Protein AF-A0A075IMW1-F1 (afdb_monomer)

Radius of gyration: 12.93 Å; Cα contacts (8 Å, |Δi|>4): 68; chains: 1; bounding box: 28×30×29 Å

Nearest PDB structures (foldseek):
  2nvk-assembly1_X  TM=1.000E+00  e=1.229E-06  Drosophila melanogaster
  7p0x-assembly2_C  TM=9.909E-01  e=1.148E-06  Brugia malayi
  8a1r-assembly1_A  TM=9.859E-01  e=1.001E-06  Schistosoma mansoni
  2j3n-assembly1_B  TM=1.003E+00  e=2.122E-06  Homo sapiens
  5w1l-assembly2_B  TM=1.002E+00  e=7.764E-06  Echinococcus granulosus

Organism: Anopheles stephensi (NCBI:txid30069)

Solvent-accessible surface area (backbone atoms only — not comparable to full-atom values): 4522 Å² total; per-residue (Å²): 124,71,99,51,93,58,35,84,79,76,53,82,55,84,82,44,67,86,69,53,93,60,84,78,57,76,40,78,38,86,39,36,42,67,71,40,49,54,52,46,50,54,43,41,73,74,69,37,54,66,47,76,46,66,92,83,63,53,35,80,92,54,64,60,72,63,44,66,73,104

Secondary structure (DSSP, 8-state):
--SSTTHHHH---TTTTTT-SS---SEEEE--SHHHHHHHHHHHHTT--EEEE-SS-SSTTS-HHHHHH-

Sequence (70 aa):
YPDIPGAAEYCITSDDIFSLPNAPGRTLLVGAGYIGLECAGFLKGLGYDVTVMVRSILLRGFDQQMATLV

Structure (mmCIF, N/CA/C/O backbone):
data_AF-A0A075IMW1-F1
#
_entry.id   AF-A0A075IMW1-F1
#
loop_
_atom_site.group_PDB
_atom_site.id
_atom_site.type_symbol
_atom_site.label_atom_id
_atom_site.label_alt_id
_atom_site.label_comp_id
_atom_site.label_asym_id
_atom_site.label_entity_id
_atom_site.label_seq_id
_atom_site.pdbx_PDB_ins_code
_atom_site.Cartn_x
_atom_site.Cartn_y
_atom_site.Cartn_z
_atom_site.occupancy
_atom_site.B_iso_or_equiv
_atom_site.auth_seq_id
_atom_site.auth_comp_id
_atom_site.auth_asym_id
_atom_site.auth_atom_id
_atom_site.pdbx_PDB_model_num
ATOM 1 N N . TYR A 1 1 ? 9.191 -6.487 6.509 1.00 85.88 1 TYR A N 1
ATOM 2 C CA . TYR A 1 1 ? 8.272 -7.497 5.949 1.00 85.88 1 TYR A CA 1
ATOM 3 C C . TYR A 1 1 ? 7.418 -8.105 7.054 1.00 85.88 1 TYR A C 1
ATOM 5 O O . TYR A 1 1 ? 7.888 -8.124 8.188 1.00 85.88 1 TYR A O 1
ATOM 13 N N . PRO A 1 2 ? 6.174 -8.535 6.775 1.00 89.50 2 PRO A N 1
ATOM 14 C CA . PRO A 1 2 ? 5.393 -9.340 7.716 1.00 89.50 2 PRO A CA 1
ATOM 15 C C . PRO A 1 2 ? 6.077 -10.691 7.975 1.00 89.50 2 PRO A C 1
ATOM 17 O O . PRO A 1 2 ? 6.732 -11.225 7.082 1.00 89.50 2 PRO A O 1
ATOM 20 N N . ASP A 1 3 ? 5.913 -11.234 9.182 1.00 95.06 3 ASP A N 1
ATOM 21 C CA . ASP A 1 3 ? 6.457 -12.540 9.579 1.00 95.06 3 ASP A CA 1
ATOM 22 C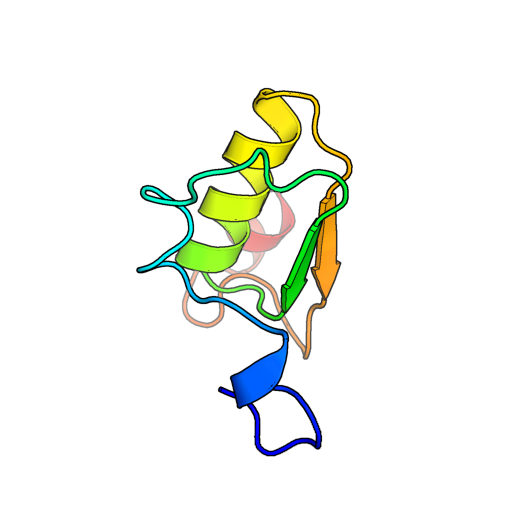 C . ASP A 1 3 ? 5.585 -13.681 9.031 1.00 95.06 3 ASP A C 1
ATOM 24 O O . ASP A 1 3 ? 4.766 -14.273 9.733 1.00 95.06 3 ASP A O 1
ATOM 28 N N . ILE A 1 4 ? 5.682 -13.900 7.720 1.00 95.56 4 ILE A N 1
ATOM 29 C CA . ILE A 1 4 ? 4.984 -14.960 6.990 1.00 95.56 4 ILE A CA 1
ATOM 30 C C . ILE A 1 4 ? 5.935 -15.602 5.969 1.00 95.56 4 ILE A C 1
ATOM 32 O O . ILE A 1 4 ? 6.813 -14.914 5.431 1.00 95.56 4 ILE A O 1
ATOM 36 N N . PRO A 1 5 ? 5.759 -16.898 5.652 1.00 97.00 5 PRO A N 1
ATOM 37 C CA . PRO A 1 5 ? 6.579 -17.574 4.652 1.00 97.00 5 PRO A CA 1
ATOM 38 C C . PRO A 1 5 ? 6.568 -16.844 3.302 1.00 97.00 5 PRO A C 1
ATOM 40 O O . PRO A 1 5 ? 5.511 -16.457 2.806 1.00 97.00 5 PRO A O 1
ATOM 43 N N . GLY A 1 6 ? 7.751 -16.657 2.711 1.00 95.25 6 GLY A N 1
ATOM 44 C CA . GLY A 1 6 ? 7.921 -16.056 1.385 1.00 95.25 6 GLY A CA 1
ATOM 45 C C . GLY A 1 6 ? 7.886 -14.524 1.331 1.00 95.25 6 GLY A C 1
ATOM 46 O O . GLY A 1 6 ? 8.191 -13.964 0.282 1.00 95.25 6 GLY A O 1
ATOM 47 N N . ALA A 1 7 ? 7.584 -13.817 2.429 1.00 94.19 7 ALA A N 1
ATOM 48 C CA . ALA A 1 7 ? 7.496 -12.353 2.394 1.00 94.19 7 ALA A CA 1
ATOM 49 C C . ALA A 1 7 ? 8.818 -11.669 2.011 1.00 94.19 7 ALA A C 1
ATOM 51 O O . ALA A 1 7 ? 8.806 -10.707 1.259 1.00 94.19 7 ALA A O 1
ATOM 52 N N . ALA A 1 8 ? 9.954 -12.155 2.511 1.00 92.44 8 ALA A N 1
ATOM 53 C CA . ALA A 1 8 ? 11.260 -11.579 2.182 1.00 92.44 8 ALA A CA 1
ATOM 54 C C . ALA A 1 8 ? 11.805 -12.033 0.814 1.00 92.44 8 ALA A C 1
ATOM 56 O O . ALA A 1 8 ? 12.724 -11.410 0.297 1.00 92.44 8 ALA A O 1
ATOM 57 N N . GLU A 1 9 ? 11.274 -13.124 0.252 1.00 94.44 9 GLU A N 1
ATOM 58 C CA . GLU A 1 9 ? 11.754 -13.717 -1.004 1.00 94.44 9 GLU A CA 1
ATOM 59 C C . GLU A 1 9 ? 10.969 -13.206 -2.218 1.00 94.44 9 GLU A C 1
ATOM 61 O O . GLU A 1 9 ? 11.550 -12.967 -3.273 1.00 94.44 9 GLU A O 1
ATOM 66 N N . TYR A 1 10 ? 9.653 -13.021 -2.069 1.00 93.88 10 TYR A N 1
ATOM 67 C CA . TYR A 1 10 ? 8.754 -12.701 -3.182 1.00 93.88 10 TYR A CA 1
ATOM 68 C C . TYR A 1 10 ? 8.178 -11.287 -3.141 1.00 93.88 10 TYR A C 1
ATOM 70 O O . TYR A 1 10 ? 7.621 -10.838 -4.143 1.00 93.88 10 TYR A O 1
ATOM 78 N N . CYS A 1 11 ? 8.244 -10.593 -2.003 1.00 94.38 11 CYS A N 1
ATOM 79 C CA . CYS A 1 11 ? 7.726 -9.234 -1.900 1.00 94.38 11 CYS A CA 1
ATOM 80 C C . CYS A 1 11 ? 8.841 -8.201 -2.036 1.00 94.38 11 CYS A C 1
ATOM 82 O O . CYS A 1 11 ? 10.007 -8.461 -1.762 1.00 94.38 11 CYS A O 1
ATOM 84 N N . ILE A 1 12 ? 8.421 -7.001 -2.406 1.00 94.44 12 ILE A N 1
ATOM 85 C CA . ILE A 1 12 ? 9.242 -5.796 -2.464 1.00 94.44 12 ILE A CA 1
ATOM 86 C C . ILE A 1 12 ? 8.670 -4.744 -1.512 1.00 94.44 12 ILE A C 1
ATOM 88 O O . ILE A 1 12 ? 7.527 -4.879 -1.049 1.00 94.44 12 ILE A O 1
ATOM 92 N N . THR A 1 13 ? 9.426 -3.684 -1.233 1.00 95.06 13 THR A N 1
ATOM 93 C CA . THR A 1 13 ? 8.927 -2.522 -0.478 1.00 95.06 13 THR A CA 1
ATOM 94 C C . THR A 1 13 ? 8.822 -1.268 -1.352 1.00 95.06 13 THR A C 1
ATOM 96 O O . THR A 1 13 ? 9.048 -1.291 -2.562 1.00 95.06 13 THR A O 1
ATOM 99 N N . SER A 1 14 ? 8.457 -0.145 -0.729 1.00 93.25 14 SER A N 1
ATOM 100 C CA . SER A 1 14 ? 8.498 1.180 -1.353 1.00 93.25 14 SER A CA 1
ATOM 101 C C . SER A 1 14 ? 9.901 1.614 -1.781 1.00 93.25 14 SER A C 1
ATOM 103 O O . SER A 1 14 ? 10.012 2.505 -2.615 1.00 93.25 14 SER A O 1
ATOM 105 N N . ASP A 1 15 ? 10.956 1.014 -1.231 1.00 93.06 15 ASP A N 1
ATOM 106 C CA . ASP A 1 15 ? 12.330 1.354 -1.613 1.00 93.06 15 ASP A CA 1
ATOM 107 C C . ASP A 1 15 ? 12.647 0.811 -3.017 1.00 93.06 15 ASP A C 1
ATOM 109 O O . ASP A 1 15 ? 13.316 1.465 -3.818 1.00 93.06 15 ASP A O 1
ATOM 113 N N . ASP A 1 16 ? 12.092 -0.354 -3.354 1.00 93.69 16 ASP A N 1
ATOM 114 C CA . ASP A 1 16 ? 12.366 -1.042 -4.615 1.00 93.69 16 ASP A CA 1
ATOM 115 C C . ASP A 1 16 ? 11.446 -0.575 -5.752 1.00 93.69 16 ASP A C 1
ATOM 117 O O . ASP A 1 16 ? 11.851 -0.560 -6.914 1.00 93.69 16 ASP A O 1
ATOM 121 N N . ILE A 1 17 ? 10.205 -0.174 -5.444 1.00 93.00 17 ILE A N 1
ATOM 122 C CA . ILE A 1 17 ? 9.157 0.050 -6.457 1.00 93.00 17 ILE A CA 1
ATOM 123 C C . ILE A 1 17 ? 9.534 1.084 -7.527 1.00 93.00 17 ILE A C 1
ATOM 125 O O . ILE A 1 17 ? 9.117 0.963 -8.678 1.00 93.00 17 ILE A O 1
ATOM 129 N N . PHE A 1 18 ? 10.350 2.077 -7.169 1.00 91.25 18 PHE A N 1
ATOM 130 C CA . PHE A 1 18 ? 10.794 3.135 -8.079 1.00 91.25 18 PHE A CA 1
ATOM 131 C C . PHE A 1 18 ? 11.998 2.743 -8.943 1.00 91.25 18 PHE A C 1
ATOM 133 O O . PHE A 1 18 ? 12.302 3.438 -9.911 1.00 91.25 18 PHE A O 1
ATOM 140 N N . SER A 1 19 ? 12.688 1.654 -8.601 1.00 93.56 19 SER A N 1
ATOM 141 C CA . SER A 1 19 ? 13.896 1.180 -9.288 1.00 93.56 19 SER A CA 1
ATOM 142 C C . SER A 1 19 ? 13.736 -0.216 -9.896 1.00 93.56 19 SER A C 1
ATOM 144 O O . SER A 1 19 ? 14.707 -0.808 -10.370 1.00 93.56 19 SER A O 1
ATOM 146 N N . LEU A 1 20 ? 12.504 -0.734 -9.923 1.00 91.56 20 LEU A N 1
ATOM 147 C CA . LEU A 1 20 ? 12.185 -2.024 -10.517 1.00 91.56 20 LEU A CA 1
ATOM 148 C C . LEU A 1 20 ? 12.629 -2.084 -11.990 1.00 91.56 20 LEU A C 1
ATOM 150 O O . LEU A 1 20 ? 12.237 -1.230 -12.788 1.00 91.56 20 LEU A O 1
ATOM 154 N N . PRO A 1 21 ? 13.381 -3.125 -12.392 1.00 93.06 21 PRO A N 1
ATOM 155 C CA . PRO A 1 21 ? 13.823 -3.280 -13.777 1.00 93.06 21 PRO A CA 1
ATOM 156 C C . PRO A 1 21 ? 12.674 -3.637 -14.729 1.00 93.06 21 PRO A C 1
ATOM 158 O O . PRO A 1 21 ? 12.778 -3.415 -15.931 1.00 93.06 21 PRO A O 1
ATOM 161 N N . ASN A 1 22 ? 11.584 -4.200 -14.199 1.00 92.00 22 ASN A N 1
ATOM 162 C CA . ASN A 1 22 ? 10.414 -4.629 -14.955 1.00 92.00 22 ASN A CA 1
ATOM 163 C C . ASN A 1 22 ? 9.154 -3.945 -14.426 1.00 92.00 22 ASN A C 1
ATOM 165 O O . ASN A 1 22 ? 9.066 -3.602 -13.249 1.00 92.00 22 ASN A O 1
ATOM 169 N N . ALA A 1 23 ? 8.151 -3.802 -15.291 1.00 91.25 23 ALA A N 1
ATOM 170 C CA . ALA A 1 23 ? 6.856 -3.274 -14.893 1.00 91.25 23 ALA A CA 1
ATOM 171 C C . ALA A 1 23 ? 6.219 -4.132 -13.774 1.00 91.25 23 ALA A C 1
ATOM 173 O O . ALA A 1 23 ? 6.226 -5.360 -13.882 1.00 91.25 23 ALA A O 1
ATOM 174 N N . PRO A 1 24 ? 5.618 -3.514 -12.738 1.00 91.50 24 PRO A N 1
ATOM 175 C CA . PRO A 1 24 ? 5.061 -4.232 -11.588 1.00 91.50 24 PRO A CA 1
ATOM 176 C C . PRO A 1 24 ? 3.841 -5.104 -11.937 1.00 91.50 24 PRO A C 1
ATOM 178 O O . PRO A 1 24 ? 3.562 -6.079 -11.246 1.00 91.50 24 PRO A O 1
ATOM 181 N N . GLY A 1 25 ? 3.133 -4.806 -13.033 1.00 94.06 25 GLY A N 1
ATOM 182 C CA . GLY A 1 25 ? 2.027 -5.637 -13.510 1.00 94.06 25 GLY A CA 1
ATOM 183 C C . GLY A 1 25 ? 0.833 -5.630 -12.552 1.00 94.06 25 GLY A C 1
ATOM 184 O O . GLY A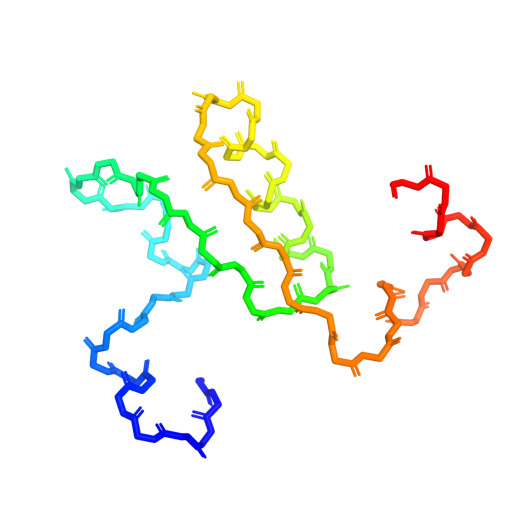 1 25 ? 0.357 -4.568 -12.161 1.00 94.06 25 GLY A O 1
ATOM 185 N N . ARG A 1 26 ? 0.304 -6.814 -12.221 1.00 96.88 26 ARG A N 1
ATOM 186 C CA . ARG A 1 26 ? -0.798 -6.958 -11.260 1.00 96.88 26 ARG A CA 1
ATOM 187 C C . ARG A 1 26 ? -0.246 -6.923 -9.837 1.00 96.88 26 ARG A C 1
ATOM 189 O O . ARG A 1 26 ? 0.447 -7.850 -9.426 1.00 96.88 26 ARG A O 1
ATOM 196 N N . THR A 1 27 ? -0.609 -5.895 -9.079 1.00 96.94 27 THR A N 1
ATOM 197 C CA . THR A 1 27 ? 0.034 -5.562 -7.805 1.00 96.94 27 THR A CA 1
ATOM 198 C C . THR A 1 27 ? -0.920 -5.713 -6.624 1.00 96.94 27 THR A C 1
ATOM 200 O O . THR A 1 27 ? -2.011 -5.142 -6.600 1.00 96.94 27 THR A O 1
ATOM 203 N N . LEU A 1 28 ? -0.476 -6.437 -5.596 1.00 97.44 28 LEU A N 1
ATOM 204 C CA . LEU A 1 28 ? -1.119 -6.470 -4.284 1.00 97.44 28 LEU A CA 1
ATOM 205 C C . LEU A 1 28 ? -0.331 -5.592 -3.308 1.00 97.44 28 LEU A C 1
ATOM 207 O O . LEU A 1 28 ? 0.817 -5.888 -2.986 1.00 97.44 28 LEU A O 1
ATOM 211 N N . LEU A 1 29 ? -0.966 -4.541 -2.801 1.00 96.19 29 LEU A N 1
ATOM 212 C CA . LEU A 1 29 ? -0.409 -3.650 -1.788 1.00 96.19 29 LEU A CA 1
ATOM 213 C C . LEU A 1 29 ? -0.901 -4.057 -0.400 1.00 96.19 29 LEU A C 1
ATOM 215 O O . LEU A 1 29 ? -2.085 -3.948 -0.085 1.00 96.19 29 LEU A O 1
ATOM 219 N N . VAL A 1 30 ? 0.015 -4.536 0.442 1.00 96.50 30 VAL A N 1
ATOM 220 C CA . VAL A 1 30 ? -0.291 -4.965 1.812 1.00 96.50 30 VAL A CA 1
ATOM 221 C C . VAL A 1 30 ? -0.031 -3.815 2.780 1.00 96.50 30 VAL A C 1
ATOM 223 O O . VAL A 1 30 ? 1.087 -3.618 3.252 1.00 96.50 30 VAL A O 1
ATOM 226 N N . GLY A 1 31 ? -1.080 -3.053 3.088 1.00 95.19 31 GLY A N 1
ATOM 227 C CA . GLY A 1 31 ? -1.009 -1.910 3.996 1.00 95.19 31 GLY A CA 1
ATOM 228 C C . GLY A 1 31 ? -1.842 -0.724 3.521 1.00 95.19 31 GLY A C 1
ATOM 229 O O . GLY A 1 31 ? -1.854 -0.385 2.345 1.00 95.19 31 GLY A O 1
ATOM 230 N N . ALA A 1 32 ? -2.509 -0.067 4.470 1.00 95.06 32 ALA A N 1
ATOM 231 C CA . ALA A 1 32 ? -3.421 1.054 4.223 1.00 95.06 32 ALA A CA 1
ATOM 232 C C . ALA A 1 32 ? -2.949 2.371 4.867 1.00 95.06 32 ALA A C 1
ATOM 234 O O . ALA A 1 32 ? -3.753 3.196 5.299 1.00 95.06 32 ALA A O 1
ATOM 235 N N . GLY A 1 33 ? -1.632 2.526 5.018 1.00 95.81 33 GLY A N 1
ATOM 236 C CA . GLY A 1 33 ? -1.013 3.800 5.389 1.00 95.81 33 GLY A CA 1
ATOM 237 C C . GLY A 1 33 ? -0.835 4.709 4.172 1.00 95.81 33 GLY A C 1
ATOM 238 O O . GLY A 1 33 ? -1.131 4.301 3.051 1.00 95.81 33 GLY A O 1
ATOM 239 N N . TYR A 1 34 ? -0.304 5.913 4.390 1.00 95.62 34 TYR A N 1
ATOM 240 C CA . TYR A 1 34 ? -0.140 6.906 3.322 1.00 95.62 34 TYR A CA 1
ATOM 241 C C . TYR A 1 34 ? 0.733 6.383 2.168 1.00 95.62 34 TYR A C 1
ATOM 243 O O . TYR A 1 34 ? 0.266 6.375 1.039 1.00 95.62 34 TYR A O 1
ATOM 251 N N . ILE A 1 35 ? 1.904 5.793 2.458 1.00 96.12 35 ILE A N 1
ATOM 252 C CA . ILE A 1 35 ? 2.802 5.216 1.435 1.00 96.12 35 ILE A CA 1
ATOM 253 C C . ILE A 1 35 ? 2.073 4.172 0.580 1.00 96.12 35 ILE A C 1
ATOM 255 O O . ILE A 1 35 ? 2.201 4.149 -0.641 1.00 96.12 35 ILE A O 1
ATOM 259 N N . GLY A 1 36 ? 1.292 3.299 1.225 1.00 95.19 36 GLY A N 1
ATOM 260 C CA . GLY A 1 36 ? 0.581 2.226 0.534 1.00 95.19 36 GLY A CA 1
ATOM 261 C C . GLY A 1 36 ? -0.507 2.755 -0.399 1.00 95.19 36 GLY A C 1
ATOM 262 O O . GLY A 1 36 ? -0.622 2.291 -1.532 1.00 95.19 36 GLY A O 1
ATOM 263 N N . LEU A 1 37 ? -1.274 3.751 0.054 1.00 96.19 37 LEU A N 1
ATOM 264 C CA . LEU A 1 37 ? -2.330 4.369 -0.751 1.00 96.19 37 LEU A CA 1
ATOM 265 C C . LEU A 1 37 ? -1.769 5.253 -1.873 1.00 96.19 37 LEU A C 1
ATOM 267 O O . LEU A 1 37 ? -2.300 5.220 -2.980 1.00 96.19 37 LEU A O 1
ATOM 271 N N . GLU A 1 38 ? -0.669 5.971 -1.638 1.00 96.50 38 GLU A N 1
ATOM 272 C CA . GLU A 1 38 ? 0.041 6.728 -2.679 1.00 96.50 38 GLU A CA 1
ATOM 273 C C . GLU A 1 38 ? 0.559 5.794 -3.779 1.00 96.50 38 GLU A C 1
ATOM 275 O O . GLU A 1 38 ? 0.324 6.042 -4.965 1.00 96.50 38 GLU A O 1
ATOM 280 N N . CYS A 1 39 ? 1.181 4.673 -3.387 1.00 96.00 39 CYS A N 1
ATOM 281 C CA . CYS A 1 39 ? 1.636 3.652 -4.327 1.00 96.00 39 CYS A CA 1
ATOM 282 C C . CYS A 1 39 ? 0.487 3.036 -5.117 1.00 96.00 39 CYS A C 1
ATOM 284 O O . CYS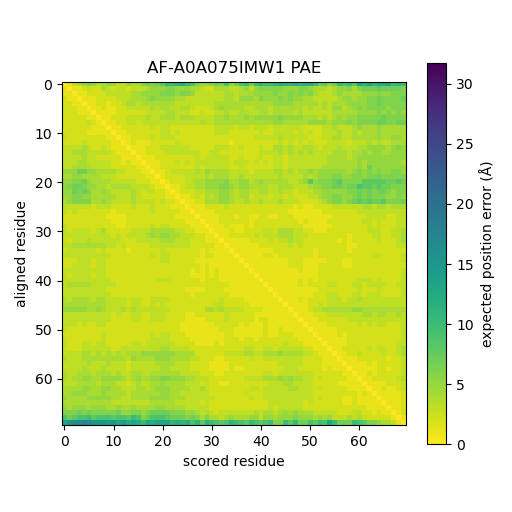 A 1 39 ? 0.581 2.878 -6.336 1.00 96.00 39 CYS A O 1
ATOM 286 N N . ALA A 1 40 ? -0.625 2.736 -4.447 1.00 96.31 40 ALA A N 1
ATOM 287 C CA . ALA A 1 40 ? -1.801 2.206 -5.118 1.00 96.31 40 ALA A CA 1
ATOM 288 C C . ALA A 1 40 ? -2.351 3.200 -6.147 1.00 96.31 40 ALA A C 1
ATOM 290 O O . ALA A 1 40 ? -2.671 2.811 -7.273 1.00 96.31 40 ALA A O 1
ATOM 291 N N . GLY A 1 41 ? -2.423 4.478 -5.768 1.00 95.81 41 GLY A N 1
ATOM 292 C CA . GLY A 1 41 ? -2.941 5.556 -6.598 1.00 95.81 41 GLY A CA 1
ATOM 293 C C . GLY A 1 41 ? -2.145 5.735 -7.885 1.00 95.81 41 GLY A C 1
ATOM 294 O O . GLY A 1 41 ? -2.729 5.681 -8.971 1.00 95.81 41 GLY A O 1
ATOM 295 N N . PHE A 1 42 ? -0.818 5.892 -7.799 1.00 95.31 42 PHE A N 1
ATOM 296 C CA . PHE A 1 42 ? -0.022 6.092 -9.013 1.00 95.31 42 PHE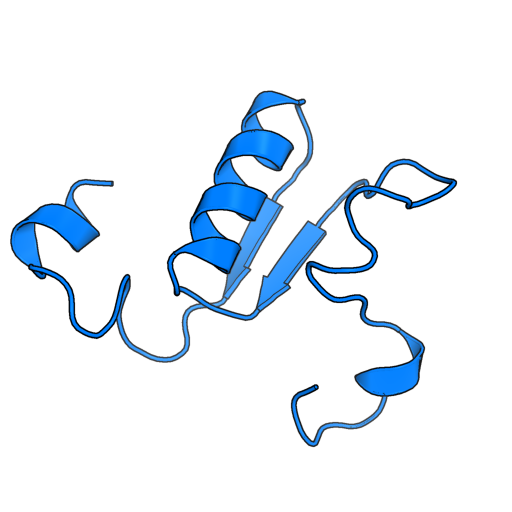 A CA 1
ATOM 297 C C . PHE A 1 42 ? 0.016 4.836 -9.887 1.00 95.31 42 PHE A C 1
ATOM 299 O O . PHE A 1 42 ? -0.093 4.950 -11.106 1.00 95.31 42 PHE A O 1
ATOM 306 N N . LEU A 1 43 ? 0.104 3.634 -9.30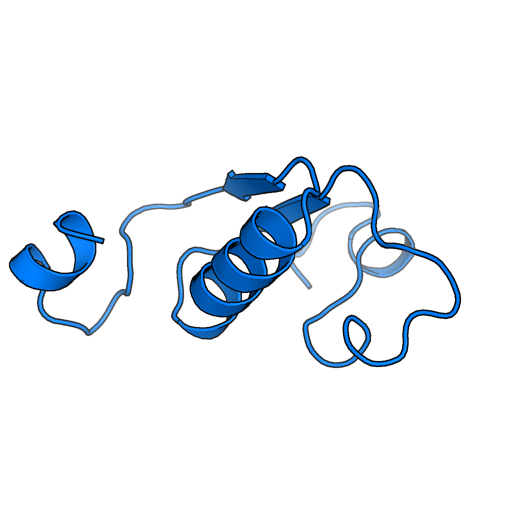5 1.00 96.19 43 LEU A N 1
ATOM 307 C 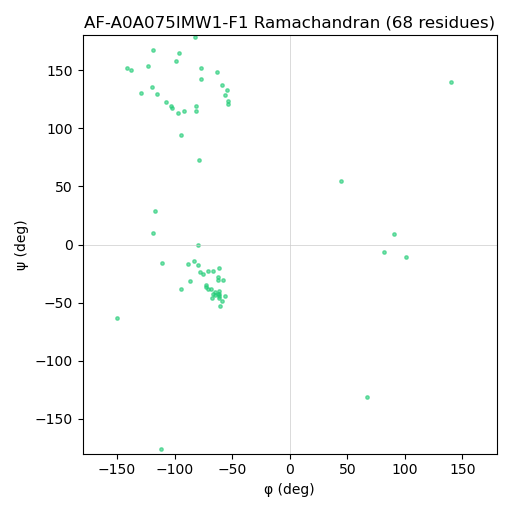CA . LEU A 1 43 ? 0.088 2.396 -10.089 1.00 96.19 43 LEU A CA 1
ATOM 308 C C . LEU A 1 43 ? -1.231 2.244 -10.850 1.00 96.19 43 LEU A C 1
ATOM 310 O O . LEU A 1 43 ? -1.229 1.909 -12.036 1.00 96.19 43 LEU A O 1
ATOM 314 N N . LYS A 1 44 ? -2.357 2.545 -10.194 1.00 96.50 44 LYS A N 1
ATOM 315 C CA . LYS A 1 44 ? -3.667 2.521 -10.843 1.00 96.50 44 LYS A CA 1
ATOM 316 C C . LYS A 1 44 ? -3.771 3.584 -11.938 1.00 96.50 44 LYS A C 1
ATOM 318 O O . LYS A 1 44 ? -4.284 3.286 -13.014 1.00 96.50 44 LYS A O 1
ATOM 323 N N . GLY A 1 45 ? -3.243 4.785 -11.694 1.00 96.50 45 GLY A N 1
ATOM 324 C CA . GLY A 1 45 ? -3.171 5.868 -12.681 1.00 96.50 45 GLY A CA 1
ATOM 325 C C . GLY A 1 45 ? -2.314 5.529 -13.907 1.00 96.50 45 GLY A C 1
ATOM 326 O O . GLY A 1 45 ? -2.625 5.968 -15.010 1.00 96.50 45 GLY A O 1
ATOM 327 N N . LEU A 1 46 ? -1.290 4.690 -13.738 1.00 95.62 46 LEU A N 1
ATOM 328 C CA . LEU A 1 46 ? -0.465 4.149 -14.825 1.00 95.62 46 LEU A CA 1
ATOM 329 C C . LEU A 1 46 ? -1.121 2.971 -15.572 1.00 95.62 46 LEU A C 1
ATOM 331 O O . LEU A 1 46 ? -0.535 2.450 -16.518 1.00 95.62 46 LEU A O 1
ATOM 335 N N . GLY A 1 47 ? -2.328 2.551 -15.178 1.00 96.12 47 GLY A N 1
ATOM 336 C CA . GLY A 1 47 ? -3.088 1.491 -15.847 1.00 96.12 47 GLY A CA 1
ATOM 337 C C . GLY A 1 47 ? -2.846 0.078 -15.311 1.00 96.12 47 GLY A C 1
ATOM 338 O O . GLY A 1 47 ? -3.335 -0.883 -15.905 1.00 96.12 47 GLY A O 1
ATOM 339 N N . TYR A 1 48 ? -2.132 -0.076 -14.194 1.00 96.81 48 TYR A N 1
ATOM 340 C CA . TYR A 1 48 ? -1.923 -1.384 -13.571 1.00 96.81 48 TYR A CA 1
ATOM 341 C C . TYR A 1 48 ? -3.164 -1.866 -12.800 1.00 96.81 48 TYR A C 1
ATOM 343 O O . TYR A 1 48 ? -3.969 -1.074 -12.295 1.00 96.81 48 TYR A O 1
ATOM 351 N N . ASP A 1 49 ? -3.323 -3.189 -12.690 1.00 97.56 49 ASP A N 1
ATOM 352 C CA . ASP A 1 49 ? -4.333 -3.790 -11.814 1.00 97.56 49 ASP A CA 1
ATOM 353 C C . ASP A 1 49 ? -3.799 -3.826 -10.381 1.00 97.56 49 ASP A C 1
ATOM 355 O O . ASP A 1 49 ? -2.763 -4.432 -10.116 1.00 97.56 49 ASP A O 1
ATOM 359 N N . VAL A 1 50 ? -4.490 -3.150 -9.464 1.00 97.62 50 VAL A N 1
ATOM 360 C CA . VAL A 1 50 ? -4.021 -2.915 -8.098 1.00 97.62 50 VAL A CA 1
ATOM 361 C C . VAL A 1 50 ? -5.104 -3.311 -7.111 1.00 97.62 50 VAL A C 1
ATOM 363 O O . VAL A 1 50 ? -6.248 -2.872 -7.221 1.00 97.62 50 VAL A O 1
ATOM 366 N N . THR A 1 51 ? -4.728 -4.104 -6.112 1.00 98.00 51 THR A N 1
ATOM 367 C CA . THR A 1 51 ? -5.568 -4.436 -4.956 1.00 98.00 51 THR A CA 1
ATOM 368 C C . THR A 1 51 ? -4.876 -3.974 -3.679 1.00 98.00 51 THR A C 1
ATOM 370 O O . THR A 1 51 ? -3.684 -4.220 -3.508 1.00 98.00 51 THR A O 1
ATOM 373 N N . VAL A 1 52 ? -5.611 -3.337 -2.764 1.00 97.31 52 VAL A N 1
ATOM 374 C CA . VAL A 1 52 ? -5.091 -2.916 -1.453 1.00 97.31 52 VAL A CA 1
ATOM 375 C C . VAL A 1 52 ? -5.668 -3.816 -0.364 1.00 97.31 52 VAL A C 1
ATOM 377 O O . VAL A 1 52 ? -6.882 -3.911 -0.201 1.00 97.31 52 VAL A O 1
ATOM 380 N N . MET A 1 53 ? -4.798 -4.472 0.402 1.00 97.44 53 MET A N 1
ATOM 381 C CA . MET A 1 53 ? -5.174 -5.279 1.559 1.00 97.44 53 MET A CA 1
ATOM 382 C C . MET A 1 53 ? -5.136 -4.423 2.827 1.00 97.44 53 MET A C 1
ATOM 384 O O . MET A 1 53 ? -4.078 -3.973 3.276 1.00 97.44 53 MET A O 1
ATOM 388 N N . VAL A 1 54 ? -6.309 -4.226 3.425 1.00 96.94 54 VAL A N 1
ATOM 389 C CA . VAL A 1 54 ? -6.499 -3.407 4.624 1.00 96.94 54 VAL A CA 1
ATOM 390 C C . VAL A 1 54 ? -6.664 -4.317 5.836 1.00 96.94 54 VAL A C 1
ATOM 392 O O . VAL A 1 54 ? -7.613 -5.088 5.917 1.00 96.94 54 VAL A O 1
ATOM 395 N N . ARG A 1 55 ? -5.762 -4.209 6.818 1.00 96.06 55 ARG A N 1
ATOM 396 C CA . ARG A 1 55 ? -5.872 -4.988 8.065 1.00 96.06 55 ARG A CA 1
ATOM 397 C C . ARG A 1 55 ? -7.016 -4.517 8.966 1.00 96.06 55 ARG A C 1
ATOM 399 O O . ARG A 1 55 ? -7.612 -5.333 9.656 1.00 96.06 55 ARG A O 1
ATOM 406 N N . SER A 1 56 ? -7.258 -3.205 9.046 1.00 95.56 56 SER A N 1
ATOM 407 C CA . SER A 1 56 ? -8.273 -2.659 9.959 1.00 95.56 56 SER A CA 1
ATOM 408 C C . SER A 1 56 ? -8.930 -1.361 9.481 1.00 95.56 56 SER A C 1
ATOM 410 O O . SER A 1 56 ? -10.133 -1.343 9.288 1.00 95.56 56 SER A O 1
ATOM 412 N N . ILE A 1 57 ? -8.163 -0.272 9.329 1.00 96.62 57 ILE A N 1
ATOM 413 C CA . ILE A 1 57 ? -8.670 1.071 8.998 1.00 96.62 57 ILE A CA 1
ATOM 414 C C . ILE A 1 57 ? -7.699 1.752 8.036 1.00 96.62 57 ILE A C 1
ATOM 416 O O . ILE A 1 57 ? -6.499 1.451 8.073 1.00 96.62 57 ILE A O 1
ATOM 420 N N . LEU A 1 58 ? -8.219 2.656 7.209 1.00 96.31 58 LEU A N 1
ATOM 421 C CA . LEU A 1 58 ? -7.430 3.489 6.305 1.00 96.31 58 LEU A CA 1
ATOM 422 C C . LEU A 1 58 ? -6.764 4.629 7.084 1.00 96.31 58 LEU A C 1
ATOM 424 O O . LEU A 1 58 ? -7.354 5.173 8.019 1.00 96.31 58 LEU A O 1
ATOM 428 N N . LEU A 1 59 ? -5.527 4.971 6.710 1.00 96.12 59 LEU A N 1
ATOM 429 C CA . LEU A 1 59 ? -4.779 6.119 7.238 1.00 96.12 59 LEU A CA 1
ATOM 430 C C . LEU A 1 59 ? -4.875 6.242 8.769 1.00 96.12 59 LEU A C 1
ATOM 432 O O . LEU A 1 59 ? -5.288 7.264 9.315 1.00 96.12 59 LEU A O 1
ATOM 436 N N . ARG A 1 60 ? -4.520 5.173 9.492 1.00 95.62 60 ARG A N 1
ATOM 437 C CA . ARG A 1 60 ? -4.538 5.179 10.964 1.00 95.62 60 ARG A CA 1
ATOM 438 C C . ARG A 1 60 ? -3.724 6.365 11.497 1.00 95.62 60 ARG A C 1
ATOM 440 O O . ARG A 1 60 ? -2.538 6.470 11.207 1.00 95.62 60 ARG A O 1
ATOM 447 N N . GLY A 1 61 ? -4.364 7.205 12.310 1.00 95.25 61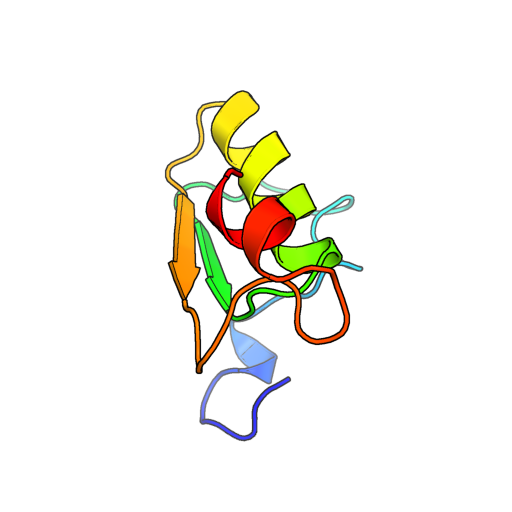 GLY A N 1
ATOM 448 C CA . GLY A 1 61 ? -3.778 8.437 12.854 1.00 95.25 61 GLY A CA 1
ATOM 449 C C . GLY A 1 61 ? -4.219 9.715 12.134 1.00 95.25 61 GLY A C 1
ATOM 450 O O . GLY A 1 61 ? -3.987 10.798 12.658 1.00 95.25 61 GLY A O 1
ATOM 451 N N . PHE A 1 62 ? -4.890 9.599 10.986 1.00 96.56 62 PHE A N 1
ATOM 452 C CA . PHE A 1 62 ? -5.518 10.715 10.280 1.00 96.56 62 PHE A CA 1
ATOM 453 C C . PHE A 1 62 ? -7.002 10.826 10.632 1.00 96.56 62 PHE A C 1
ATOM 455 O O . PHE A 1 62 ? -7.607 9.883 11.158 1.00 96.56 62 PHE A O 1
ATOM 462 N N . ASP A 1 63 ? -7.589 11.975 10.295 1.00 97.19 63 ASP A N 1
ATOM 463 C CA . ASP A 1 63 ? -9.034 12.176 10.337 1.00 97.19 63 ASP A CA 1
ATOM 464 C C . ASP A 1 63 ? -9.742 11.079 9.525 1.00 97.19 63 ASP A C 1
ATOM 466 O O . ASP A 1 63 ? -9.478 10.888 8.336 1.00 97.19 63 ASP A O 1
ATOM 470 N N . GLN A 1 64 ? -10.616 10.321 10.188 1.00 96.75 64 GLN A N 1
ATOM 471 C CA . GLN A 1 64 ? -11.230 9.130 9.601 1.00 96.75 64 GLN A CA 1
ATOM 472 C C . GLN A 1 64 ? -12.370 9.459 8.634 1.00 96.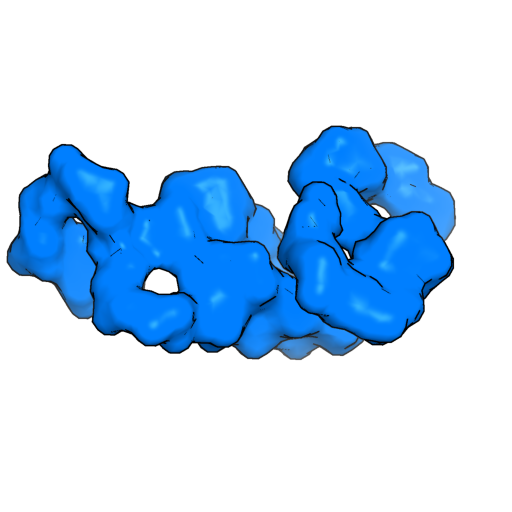75 64 GLN A C 1
ATOM 474 O O . GLN A 1 64 ? -12.652 8.658 7.741 1.00 96.75 64 GLN A O 1
ATOM 479 N N . GLN A 1 65 ? -12.997 10.631 8.767 1.00 97.25 65 GLN A N 1
ATOM 480 C CA . GLN A 1 65 ? -13.972 11.089 7.783 1.00 97.25 65 GLN A CA 1
ATOM 481 C C . GLN A 1 65 ? -13.255 11.378 6.464 1.00 97.25 65 GLN A C 1
ATOM 483 O O . GLN A 1 65 ? -13.686 10.900 5.415 1.00 97.25 65 GLN A O 1
ATOM 488 N N . MET A 1 66 ? -12.121 12.078 6.528 1.00 96.81 66 MET A N 1
ATOM 489 C CA . MET A 1 66 ? -11.293 12.340 5.352 1.00 96.81 66 MET A CA 1
ATOM 490 C C . MET A 1 66 ? -10.705 11.052 4.776 1.00 96.81 66 MET A C 1
ATOM 492 O O . MET A 1 66 ? -10.761 10.852 3.570 1.00 96.81 66 MET A O 1
ATOM 496 N N . ALA A 1 67 ? -10.206 10.145 5.618 1.00 94.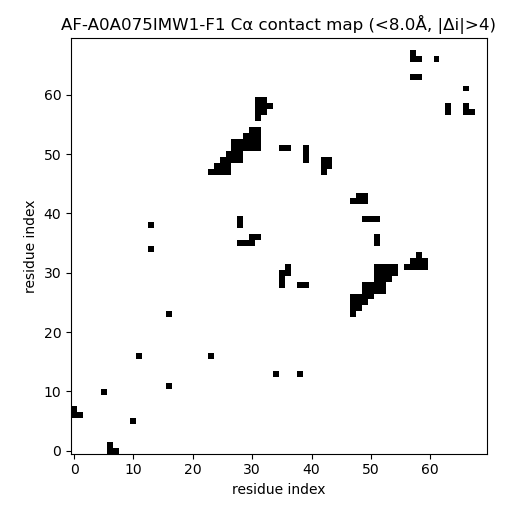69 67 ALA A N 1
ATOM 497 C CA . ALA A 1 67 ? -9.607 8.889 5.164 1.00 94.69 67 ALA A CA 1
ATOM 498 C C . ALA A 1 67 ? -10.580 7.959 4.420 1.00 94.69 67 ALA A C 1
ATOM 500 O O . ALA A 1 67 ? -10.137 7.165 3.599 1.00 94.69 67 ALA A O 1
ATOM 501 N N . THR A 1 68 ? -11.880 8.041 4.716 1.00 92.81 68 THR A N 1
ATOM 502 C CA . THR A 1 68 ? -12.919 7.217 4.070 1.00 92.81 68 THR A CA 1
ATOM 503 C C . THR A 1 68 ? -13.470 7.861 2.795 1.00 92.81 68 THR A C 1
ATOM 505 O O . THR A 1 68 ? -14.127 7.193 2.003 1.00 92.81 68 THR A O 1
ATOM 508 N N . LEU A 1 69 ? -13.240 9.163 2.600 1.00 93.31 69 LEU A N 1
ATOM 509 C CA . LEU A 1 69 ? -13.660 9.880 1.396 1.00 93.31 69 LEU A CA 1
ATOM 510 C C . LEU A 1 69 ? -12.765 9.567 0.186 1.00 93.31 69 LEU A C 1
ATOM 512 O O . LEU A 1 69 ? -13.203 9.741 -0.951 1.00 93.31 69 LEU A O 1
ATOM 516 N N . VAL A 1 70 ? -11.519 9.165 0.451 1.00 70.44 70 VAL A N 1
ATOM 517 C CA . VAL A 1 70 ? -10.487 8.854 -0.549 1.00 70.44 70 VAL A CA 1
ATOM 518 C C . VAL A 1 70 ? -10.661 7.446 -1.106 1.00 70.44 70 VAL A C 1
ATOM 520 O O . VAL A 1 70 ? -10.944 6.523 -0.311 1.00 70.44 70 VAL A O 1
#

Foldseek 3Di:
DPPDPCCVPPDDDPVCQVVPPDQPAADEQEDQAPSSVVVQVVCVVVVHNYDYDYPDAHHPPDDRVVRVVD

InterPro domains:
  IPR036188 FAD/NAD(P)-binding domain superfamily [G3DSA:3.50.50.60] (1-70)
  IPR036188 FAD/NAD(P)-binding domain superfamily [SSF51905] (4-69)
  IPR039648 Pyridine nucleotide-disulphide oxidoreductase, N-terminal [PF00070] (27-70)
  IPR046952 Glutathione reductase/thioredoxin reductase-like [PTHR42737] (1-69)

pLDDT: mean 94.73, std 3.61, range [70.44, 98.0]

Mean predicted aligned error: 2.95 Å